Protein AF-A0A813QDM3-F1 (afdb_monomer_lite)

Structure (mmCIF, N/CA/C/O backbone):
data_AF-A0A813QDM3-F1
#
_entry.id   AF-A0A813QDM3-F1
#
loop_
_atom_site.group_PDB
_atom_site.id
_atom_site.type_symbol
_atom_site.label_atom_id
_atom_site.label_alt_id
_atom_site.label_comp_id
_atom_site.label_asym_id
_atom_site.label_entity_id
_atom_site.label_seq_id
_atom_site.pdbx_PDB_ins_code
_atom_site.Cartn_x
_atom_site.Cartn_y
_atom_site.Cartn_z
_atom_site.occupancy
_atom_site.B_iso_or_equiv
_atom_site.auth_seq_id
_atom_site.auth_comp_id
_atom_site.auth_asym_id
_atom_site.auth_atom_id
_atom_site.pdbx_PDB_model_num
ATOM 1 N N . MET A 1 1 ? 18.839 -7.800 -6.564 1.00 49.66 1 MET A N 1
ATOM 2 C CA . MET A 1 1 ? 18.707 -6.316 -6.568 1.00 49.66 1 MET A CA 1
ATOM 3 C C . MET A 1 1 ? 18.777 -5.729 -7.990 1.00 49.66 1 MET A C 1
ATOM 5 O O . MET A 1 1 ? 18.476 -4.553 -8.151 1.00 49.66 1 MET A O 1
ATOM 9 N N . SER A 1 2 ? 19.159 -6.511 -9.016 1.00 54.94 2 SER A N 1
ATOM 10 C CA . SER A 1 2 ? 19.202 -6.098 -10.431 1.00 54.94 2 SER A CA 1
ATOM 11 C C . SER A 1 2 ? 17.859 -6.178 -11.160 1.00 54.94 2 SER A C 1
ATOM 13 O O . SER A 1 2 ? 17.715 -5.521 -12.185 1.00 54.94 2 SER A O 1
ATOM 15 N N . ASP A 1 3 ? 16.886 -6.921 -10.627 1.00 65.50 3 ASP A N 1
ATOM 16 C CA . ASP A 1 3 ? 15.718 -7.376 -11.404 1.00 65.50 3 ASP A CA 1
ATOM 17 C C . ASP A 1 3 ? 14.477 -6.497 -11.220 1.00 65.50 3 ASP A C 1
ATOM 19 O O . ASP A 1 3 ? 13.354 -6.912 -11.496 1.00 65.50 3 ASP A O 1
ATOM 23 N N . TYR A 1 4 ? 14.660 -5.270 -10.724 1.00 67.38 4 TYR A N 1
ATOM 24 C CA . TYR A 1 4 ? 13.554 -4.324 -10.675 1.00 67.38 4 TYR A CA 1
ATOM 25 C C . TYR A 1 4 ? 13.159 -3.916 -12.089 1.00 67.38 4 TYR A C 1
ATOM 27 O O . TYR A 1 4 ? 14.044 -3.681 -12.918 1.00 67.38 4 TYR A O 1
ATOM 35 N N . PRO A 1 5 ? 11.856 -3.780 -12.368 1.00 69.19 5 PRO A N 1
ATOM 36 C CA . PRO A 1 5 ? 11.408 -3.347 -13.674 1.00 69.19 5 PRO A CA 1
ATOM 37 C C . PRO A 1 5 ? 11.892 -1.922 -13.932 1.00 69.19 5 PRO A C 1
ATOM 39 O O . PRO A 1 5 ? 11.541 -0.978 -13.218 1.00 69.19 5 PRO A O 1
ATOM 42 N N . LYS A 1 6 ? 12.752 -1.794 -14.943 1.00 70.50 6 LYS A N 1
ATOM 43 C CA . LYS A 1 6 ? 13.317 -0.526 -15.390 1.00 70.50 6 LYS A CA 1
ATOM 44 C C . LYS A 1 6 ? 12.716 -0.159 -16.734 1.00 70.50 6 LYS A C 1
ATOM 46 O O . LYS A 1 6 ? 12.659 -0.997 -17.630 1.00 70.50 6 LYS A O 1
ATOM 51 N N . TYR A 1 7 ? 12.321 1.096 -16.873 1.00 67.31 7 TYR A N 1
ATOM 52 C CA . TYR A 1 7 ? 11.984 1.688 -18.160 1.00 67.31 7 TYR A CA 1
ATOM 53 C C . TYR A 1 7 ? 13.116 2.639 -18.528 1.00 67.31 7 TYR A C 1
ATOM 55 O O . TYR A 1 7 ? 13.458 3.508 -17.730 1.00 67.31 7 TYR A O 1
ATOM 63 N N . ASP A 1 8 ? 13.759 2.410 -19.672 1.00 71.75 8 ASP A N 1
ATOM 64 C CA . ASP A 1 8 ? 14.924 3.186 -20.127 1.00 71.75 8 ASP A CA 1
ATOM 65 C C . ASP A 1 8 ? 16.040 3.323 -19.061 1.00 71.75 8 ASP A C 1
ATOM 67 O O . ASP A 1 8 ? 16.620 4.379 -18.820 1.00 71.75 8 ASP A O 1
ATOM 71 N N . GLY A 1 9 ? 16.281 2.239 -18.310 1.00 71.94 9 GLY A N 1
ATOM 72 C CA . GLY A 1 9 ? 17.282 2.197 -17.236 1.00 71.94 9 GLY A CA 1
ATOM 73 C C . GLY A 1 9 ? 16.865 2.849 -15.909 1.00 71.94 9 GLY A C 1
ATOM 74 O O . GLY A 1 9 ? 17.596 2.720 -14.924 1.00 71.94 9 GLY A O 1
ATOM 75 N N . GLN A 1 10 ? 15.686 3.472 -15.832 1.00 72.06 10 GLN A N 1
ATOM 76 C CA . GLN A 1 10 ? 15.178 4.143 -14.632 1.00 72.06 10 GLN A CA 1
ATOM 77 C C . GLN A 1 10 ? 14.106 3.318 -13.914 1.00 72.06 10 GLN A C 1
ATOM 79 O O . GLN A 1 10 ? 13.353 2.559 -14.521 1.00 72.06 10 GLN A O 1
ATOM 84 N N . ALA A 1 11 ? 14.040 3.461 -12.589 1.00 80.12 11 ALA A N 1
ATOM 85 C CA . ALA A 1 11 ? 13.049 2.773 -11.769 1.00 80.12 11 ALA A CA 1
ATOM 86 C C . ALA A 1 11 ? 11.646 3.356 -11.998 1.00 80.12 11 ALA A C 1
ATOM 88 O O . ALA A 1 11 ? 11.481 4.575 -11.998 1.00 80.12 11 ALA A O 1
ATOM 89 N N . LEU A 1 12 ? 10.640 2.491 -12.145 1.00 85.44 12 LEU A N 1
ATOM 90 C CA . LEU A 1 12 ? 9.266 2.898 -12.442 1.00 85.44 12 LEU A CA 1
ATOM 91 C C . LEU A 1 12 ? 8.598 3.605 -11.244 1.00 85.44 12 LEU A C 1
ATOM 93 O O . LEU A 1 12 ? 8.388 2.962 -10.205 1.00 85.44 12 LEU A O 1
ATOM 97 N N . PRO A 1 13 ? 8.237 4.899 -11.364 1.00 88.62 13 PRO A N 1
ATOM 98 C CA . PRO A 1 13 ? 7.459 5.588 -10.346 1.00 88.62 13 PRO A CA 1
ATOM 99 C C . PRO A 1 13 ? 5.991 5.162 -10.430 1.00 88.62 13 PRO A C 1
ATOM 101 O O . PRO A 1 13 ? 5.405 5.114 -11.509 1.00 88.62 13 PRO A O 1
ATOM 104 N N . ILE A 1 14 ? 5.384 4.888 -9.279 1.00 91.50 14 ILE A N 1
ATOM 105 C CA . ILE A 1 14 ? 3.969 4.529 -9.179 1.00 91.50 14 ILE A CA 1
ATOM 106 C C . ILE A 1 14 ? 3.252 5.363 -8.120 1.00 91.50 14 ILE A C 1
ATOM 108 O O . ILE A 1 14 ? 3.859 5.842 -7.155 1.00 91.50 14 ILE A O 1
ATOM 112 N N . VAL A 1 15 ? 1.937 5.480 -8.285 1.00 93.00 15 VAL A N 1
ATOM 113 C CA . VAL A 1 15 ? 1.024 6.049 -7.292 1.00 93.00 15 VAL A CA 1
ATOM 114 C C . VAL A 1 15 ? 0.187 4.918 -6.708 1.00 93.00 15 VAL A C 1
ATOM 116 O O . VAL A 1 15 ? -0.390 4.122 -7.445 1.00 93.00 15 VAL A O 1
ATOM 119 N N . ILE A 1 16 ? 0.132 4.840 -5.383 1.00 92.50 16 ILE A N 1
ATOM 120 C CA . ILE A 1 16 ? -0.771 3.950 -4.657 1.00 92.50 16 ILE A CA 1
ATOM 121 C C . ILE A 1 16 ? -2.050 4.734 -4.386 1.00 92.50 16 ILE A C 1
ATOM 123 O O . ILE A 1 16 ? -2.008 5.765 -3.710 1.00 92.50 16 ILE A O 1
ATOM 127 N N . THR A 1 17 ? -3.172 4.232 -4.891 1.00 93.56 17 THR A N 1
ATOM 128 C CA . THR A 1 17 ? -4.476 4.902 -4.828 1.00 93.56 17 THR A CA 1
ATOM 129 C C . THR A 1 17 ? -5.494 4.004 -4.134 1.00 93.56 17 THR A C 1
ATOM 131 O O . THR A 1 17 ? -5.423 2.778 -4.228 1.00 93.56 17 THR A O 1
ATOM 134 N N . THR A 1 18 ? -6.451 4.601 -3.428 1.00 91.19 18 THR A N 1
ATOM 135 C CA . THR A 1 18 ? -7.616 3.876 -2.904 1.00 91.19 18 THR A CA 1
ATOM 136 C C . THR A 1 18 ? -8.656 3.639 -4.004 1.00 91.19 18 THR A C 1
ATOM 138 O O . THR A 1 18 ? -8.632 4.272 -5.057 1.00 91.19 18 THR A O 1
ATOM 141 N N . THR A 1 19 ? -9.641 2.772 -3.757 1.00 89.88 19 THR A N 1
ATOM 142 C CA . THR A 1 19 ? -10.771 2.565 -4.689 1.00 89.88 19 THR A CA 1
ATOM 143 C C . THR A 1 19 ? -11.625 3.817 -4.900 1.00 89.88 19 THR A C 1
ATOM 145 O O . THR A 1 19 ? -12.383 3.887 -5.861 1.00 89.88 19 THR A O 1
ATOM 148 N N . LYS A 1 20 ? -11.496 4.812 -4.016 1.00 90.12 20 LYS A N 1
ATOM 149 C CA . LYS A 1 20 ? -12.178 6.106 -4.114 1.00 90.12 20 LYS A CA 1
ATOM 150 C C . LYS A 1 20 ? -11.412 7.131 -4.953 1.00 90.12 20 LYS A C 1
ATOM 152 O O . LYS A 1 20 ? -11.895 8.244 -5.117 1.00 90.12 20 LYS A O 1
ATOM 157 N N . GLY A 1 21 ? -10.224 6.786 -5.453 1.00 88.50 21 GLY A N 1
ATOM 158 C CA . GLY A 1 21 ? -9.386 7.711 -6.214 1.00 88.50 21 GLY A CA 1
ATOM 159 C C . GLY A 1 21 ? -8.519 8.640 -5.355 1.00 88.50 21 GLY A C 1
ATOM 160 O O . GLY A 1 21 ? -7.962 9.597 -5.880 1.00 88.50 21 GLY A O 1
ATOM 161 N N . GLU A 1 22 ? -8.368 8.380 -4.052 1.00 90.31 22 GLU A N 1
ATOM 162 C CA . GLU A 1 22 ? -7.477 9.171 -3.190 1.00 90.31 22 GLU A CA 1
ATOM 163 C C . GLU A 1 22 ? -6.035 8.662 -3.305 1.00 90.31 22 GLU A C 1
ATOM 165 O O . GLU A 1 22 ? -5.782 7.459 -3.184 1.00 90.31 22 GLU A O 1
ATOM 170 N N . ALA A 1 23 ? -5.077 9.570 -3.510 1.00 89.94 23 ALA A N 1
ATOM 171 C CA . ALA A 1 23 ? -3.658 9.228 -3.571 1.00 89.94 23 ALA A CA 1
ATOM 172 C C . ALA A 1 23 ? -3.085 9.008 -2.161 1.00 89.94 23 ALA A C 1
ATOM 174 O O . ALA A 1 23 ? -2.991 9.933 -1.355 1.00 89.94 23 ALA A O 1
ATOM 175 N N . VAL A 1 24 ? -2.661 7.778 -1.876 1.00 90.81 24 VAL A N 1
ATOM 176 C CA . VAL A 1 24 ? -2.128 7.375 -0.568 1.00 90.81 24 VAL A CA 1
ATOM 177 C C . VAL A 1 24 ? -0.641 7.701 -0.468 1.00 90.81 24 VAL A C 1
ATOM 179 O O . VAL A 1 24 ? -0.185 8.369 0.466 1.00 90.81 24 VAL A O 1
ATOM 182 N N . ALA A 1 25 ? 0.136 7.207 -1.431 1.00 93.12 25 ALA A N 1
ATOM 183 C CA . ALA A 1 25 ? 1.588 7.302 -1.410 1.00 93.12 25 ALA A CA 1
ATOM 184 C C . ALA A 1 25 ? 2.192 7.171 -2.811 1.00 93.12 25 ALA A C 1
ATOM 186 O O . ALA A 1 25 ? 1.637 6.524 -3.695 1.00 93.12 25 ALA A O 1
ATOM 187 N N . LEU A 1 26 ? 3.379 7.746 -2.975 1.00 92.94 26 LEU A N 1
ATOM 188 C CA . LEU A 1 26 ? 4.252 7.550 -4.124 1.00 92.94 26 LEU A CA 1
ATOM 189 C C . LEU A 1 26 ? 5.288 6.478 -3.797 1.00 92.94 26 LEU A C 1
ATOM 191 O O . LEU A 1 26 ? 5.866 6.463 -2.701 1.00 92.94 26 LEU A O 1
ATOM 195 N N . GLY A 1 27 ? 5.556 5.605 -4.760 1.00 92.19 27 GLY A N 1
ATOM 196 C CA . GLY A 1 27 ? 6.462 4.478 -4.592 1.00 92.19 27 GLY A CA 1
ATOM 197 C C . GLY A 1 27 ? 7.235 4.132 -5.853 1.00 92.19 27 GLY A C 1
ATOM 198 O O . GLY A 1 27 ? 7.041 4.716 -6.915 1.00 92.19 27 GLY A O 1
ATOM 199 N N . ILE A 1 28 ? 8.135 3.171 -5.696 1.00 91.06 28 ILE A N 1
ATOM 200 C CA . ILE A 1 28 ? 8.888 2.539 -6.772 1.00 91.06 28 ILE A CA 1
ATOM 201 C C . ILE A 1 28 ? 8.375 1.106 -6.894 1.00 91.06 28 ILE A C 1
ATOM 203 O O . IL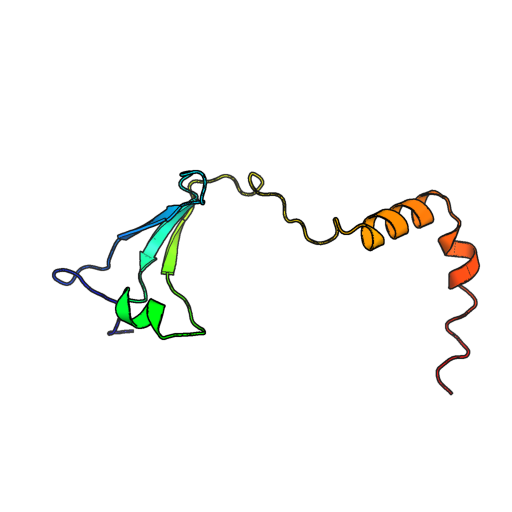E A 1 28 ? 8.316 0.386 -5.891 1.00 91.06 28 ILE A O 1
ATOM 207 N N . ALA A 1 29 ? 7.997 0.699 -8.103 1.00 90.00 29 ALA A N 1
ATOM 208 C CA . ALA A 1 29 ? 7.543 -0.662 -8.359 1.00 90.00 29 ALA A CA 1
ATOM 209 C C . ALA A 1 29 ? 8.708 -1.655 -8.264 1.00 90.00 29 ALA A C 1
ATOM 211 O O . ALA A 1 29 ? 9.793 -1.405 -8.792 1.00 90.00 29 ALA A O 1
ATOM 212 N N . LEU A 1 30 ? 8.473 -2.787 -7.596 1.00 87.19 30 LEU A N 1
ATOM 213 C CA . LEU A 1 30 ? 9.431 -3.893 -7.539 1.00 87.19 30 LEU A CA 1
ATOM 214 C C . LEU A 1 30 ? 9.041 -5.042 -8.477 1.00 87.19 30 LEU A C 1
ATOM 216 O O . LEU A 1 30 ? 9.907 -5.821 -8.857 1.00 87.19 30 LEU A O 1
ATOM 220 N N . MET A 1 31 ? 7.764 -5.127 -8.863 1.00 84.69 31 MET A N 1
ATOM 221 C CA . MET A 1 31 ? 7.202 -6.168 -9.728 1.00 84.69 31 MET A CA 1
ATOM 222 C C . MET A 1 31 ? 6.588 -5.569 -10.999 1.00 84.69 31 MET A C 1
ATOM 224 O O . MET A 1 31 ? 6.101 -4.437 -10.986 1.00 84.69 31 MET A O 1
ATOM 228 N N . THR A 1 32 ? 6.594 -6.331 -12.098 1.00 86.12 32 THR A N 1
ATOM 229 C CA . THR A 1 32 ? 5.840 -6.003 -13.321 1.00 86.12 32 THR A CA 1
ATOM 230 C C . THR A 1 32 ? 4.402 -6.502 -13.225 1.00 86.12 32 THR A C 1
ATOM 232 O O . THR A 1 32 ? 4.081 -7.377 -12.417 1.00 86.12 32 THR A O 1
ATOM 235 N N . THR A 1 33 ? 3.533 -5.997 -14.099 1.00 86.50 33 THR A N 1
ATOM 236 C CA . THR A 1 33 ? 2.134 -6.438 -14.203 1.00 86.50 33 THR A CA 1
ATOM 237 C C . THR A 1 33 ? 2.009 -7.941 -14.455 1.00 86.50 33 THR A C 1
ATOM 239 O O . THR A 1 33 ? 1.183 -8.589 -13.821 1.00 86.50 33 THR A O 1
ATOM 242 N N . ALA A 1 34 ? 2.866 -8.509 -15.310 1.00 86.56 34 ALA A N 1
ATOM 243 C CA . ALA A 1 34 ? 2.880 -9.941 -15.603 1.00 86.56 34 ALA A CA 1
ATOM 244 C C . ALA A 1 34 ? 3.217 -10.774 -14.358 1.00 86.56 34 ALA A C 1
ATOM 246 O O . ALA A 1 34 ? 2.495 -11.707 -14.026 1.00 86.56 34 ALA A O 1
ATOM 247 N N . THR A 1 35 ? 4.261 -10.387 -13.619 1.00 85.38 35 THR A N 1
ATOM 248 C CA . THR A 1 35 ? 4.641 -11.077 -12.375 1.00 85.38 35 THR A CA 1
ATOM 249 C C . THR A 1 35 ? 3.613 -10.894 -11.262 1.00 85.38 35 THR A C 1
ATOM 251 O O . THR A 1 35 ? 3.401 -11.796 -10.461 1.00 85.38 35 THR A O 1
ATOM 254 N N . MET A 1 36 ? 2.930 -9.747 -11.222 1.00 86.62 36 MET A N 1
ATOM 255 C CA . MET A 1 36 ? 1.892 -9.476 -10.228 1.00 86.62 36 MET A CA 1
ATOM 256 C C . MET A 1 36 ? 0.648 -10.347 -10.443 1.00 86.62 36 MET A C 1
ATOM 258 O O . MET A 1 36 ? -0.045 -10.649 -9.481 1.00 86.62 36 MET A O 1
ATOM 262 N N . ALA A 1 37 ? 0.372 -10.765 -11.682 1.00 90.50 37 ALA A N 1
ATOM 263 C CA . ALA A 1 37 ? -0.753 -11.646 -11.986 1.00 90.50 37 ALA A CA 1
ATOM 264 C C . ALA A 1 37 ? -0.507 -13.107 -11.571 1.00 90.50 37 ALA A C 1
ATOM 266 O O . ALA A 1 37 ? -1.463 -13.836 -11.329 1.00 90.50 37 ALA A O 1
ATOM 267 N N . THR A 1 38 ? 0.755 -13.540 -11.507 1.00 91.00 38 THR A N 1
ATOM 268 C CA . THR A 1 38 ? 1.122 -14.942 -11.250 1.00 91.00 38 THR A CA 1
ATOM 269 C C . THR A 1 38 ? 1.580 -15.217 -9.821 1.00 91.00 38 THR A C 1
ATOM 271 O O . THR A 1 38 ? 1.579 -16.369 -9.404 1.00 91.00 38 THR A O 1
ATOM 274 N N . CYS A 1 39 ? 2.039 -14.202 -9.087 1.00 85.88 39 CYS A N 1
ATOM 275 C CA . CYS A 1 39 ? 2.630 -14.392 -7.763 1.00 85.88 39 CYS A CA 1
ATOM 276 C C . CYS A 1 39 ? 1.594 -14.241 -6.636 1.00 85.88 39 CYS A C 1
ATOM 278 O O . CYS A 1 39 ? 0.983 -13.186 -6.496 1.00 85.88 39 CYS A O 1
ATOM 280 N N . ASP A 1 40 ? 1.486 -15.250 -5.763 1.00 88.62 40 ASP A N 1
ATOM 281 C CA . ASP A 1 40 ? 0.602 -15.224 -4.581 1.00 88.62 40 ASP A CA 1
ATOM 282 C C . ASP A 1 40 ? 1.175 -14.430 -3.397 1.00 88.62 40 ASP A C 1
ATOM 284 O O . ASP A 1 40 ? 0.456 -14.008 -2.490 1.00 88.62 40 ASP A O 1
ATOM 288 N N . HIS A 1 41 ? 2.496 -14.261 -3.368 1.00 87.50 41 HIS A N 1
ATOM 289 C CA . HIS A 1 41 ? 3.210 -13.618 -2.276 1.00 87.50 41 HIS A CA 1
ATOM 290 C C . HIS A 1 41 ? 4.361 -12.765 -2.800 1.00 87.50 41 HIS A C 1
ATOM 292 O O . HIS A 1 41 ? 4.963 -13.037 -3.838 1.00 87.50 41 HIS A O 1
ATOM 298 N N . GLY A 1 42 ? 4.685 -11.726 -2.037 1.00 87.12 42 GLY A N 1
ATOM 299 C CA . GLY A 1 42 ? 5.815 -10.852 -2.304 1.00 87.12 42 GLY A CA 1
ATOM 300 C C . GLY A 1 42 ? 5.466 -9.379 -2.156 1.00 87.12 42 GLY A C 1
ATOM 301 O O . GLY A 1 42 ? 4.346 -8.998 -1.817 1.00 87.12 42 GLY A O 1
ATOM 302 N N . ILE A 1 43 ? 6.475 -8.538 -2.364 1.00 87.75 43 ILE A N 1
ATOM 303 C CA . ILE A 1 43 ? 6.364 -7.091 -2.194 1.00 87.75 43 ILE A CA 1
ATOM 304 C C . ILE A 1 43 ? 6.188 -6.461 -3.574 1.00 87.75 43 ILE A C 1
ATOM 306 O O . ILE A 1 43 ? 7.125 -6.445 -4.367 1.00 87.75 43 ILE A O 1
ATOM 310 N N . ALA A 1 44 ? 5.007 -5.905 -3.841 1.00 88.50 44 ALA A N 1
ATOM 311 C CA . ALA A 1 44 ? 4.704 -5.289 -5.133 1.00 88.50 44 ALA A CA 1
ATOM 312 C C . ALA A 1 44 ? 5.447 -3.956 -5.351 1.00 88.50 44 ALA A C 1
ATOM 314 O O . ALA A 1 44 ? 5.931 -3.669 -6.448 1.00 88.50 44 ALA A O 1
ATOM 315 N N . ALA A 1 45 ? 5.561 -3.133 -4.304 1.00 90.62 45 ALA A N 1
ATOM 316 C CA . ALA A 1 45 ? 6.169 -1.811 -4.394 1.00 90.62 45 ALA A CA 1
ATOM 317 C C . ALA A 1 45 ? 6.820 -1.360 -3.086 1.00 90.62 45 ALA A C 1
ATOM 319 O O . ALA A 1 45 ? 6.364 -1.693 -1.990 1.00 90.62 45 ALA A O 1
ATOM 320 N N . LYS A 1 46 ? 7.862 -0.533 -3.210 1.00 90.00 46 LYS A N 1
ATOM 321 C CA . LYS A 1 46 ? 8.514 0.150 -2.091 1.00 90.00 46 LYS A CA 1
ATOM 322 C C . LYS A 1 46 ? 8.052 1.602 -2.020 1.00 90.00 46 LYS A C 1
ATOM 324 O O . LYS A 1 46 ? 8.137 2.338 -2.999 1.00 90.00 46 LYS A O 1
ATOM 329 N N . ILE A 1 47 ? 7.597 2.034 -0.848 1.00 92.31 47 ILE A N 1
ATOM 330 C CA . ILE A 1 47 ? 7.120 3.405 -0.622 1.00 92.31 47 ILE A CA 1
ATOM 331 C C . ILE A 1 47 ? 8.306 4.380 -0.614 1.00 92.31 47 ILE A C 1
ATOM 333 O O . ILE A 1 47 ? 9.336 4.106 0.003 1.00 92.31 47 ILE A O 1
ATOM 337 N N . LYS A 1 48 ? 8.142 5.530 -1.280 1.00 91.19 48 LYS A N 1
ATOM 338 C CA . LYS A 1 48 ? 9.111 6.637 -1.302 1.00 91.19 48 LYS A CA 1
ATOM 339 C C . LYS A 1 48 ? 8.604 7.860 -0.538 1.00 91.19 48 LYS A C 1
ATOM 341 O O . LYS A 1 48 ? 9.353 8.429 0.248 1.00 91.19 48 LYS A O 1
ATOM 346 N N . ARG A 1 49 ? 7.345 8.263 -0.748 1.00 90.00 49 ARG A N 1
ATOM 347 C CA . ARG A 1 49 ? 6.731 9.419 -0.071 1.00 90.00 49 ARG A CA 1
ATOM 348 C C . ARG A 1 49 ? 5.268 9.141 0.250 1.00 90.00 49 ARG A C 1
ATOM 350 O O . ARG A 1 49 ? 4.510 8.774 -0.639 1.00 90.00 49 ARG A O 1
ATOM 357 N N . VAL A 1 50 ? 4.870 9.354 1.500 1.00 91.25 50 VAL A N 1
ATOM 358 C CA . VAL A 1 50 ? 3.468 9.261 1.935 1.00 91.25 50 VAL A CA 1
ATOM 359 C C . VAL A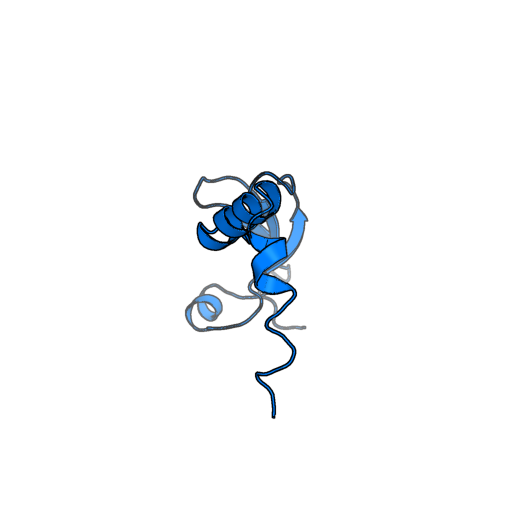 1 50 ? 2.811 10.632 1.775 1.00 91.25 50 VAL A C 1
ATOM 361 O O . VAL A 1 50 ? 3.423 11.638 2.133 1.00 91.25 50 VAL A O 1
ATOM 364 N N . VAL A 1 51 ? 1.612 10.667 1.189 1.00 92.06 51 VAL A N 1
ATOM 365 C CA . VAL A 1 51 ? 0.831 11.899 0.969 1.00 92.06 51 VAL A CA 1
ATOM 366 C C . VAL A 1 51 ? -0.365 11.952 1.916 1.00 92.06 51 VAL A C 1
ATOM 368 O O . VAL A 1 51 ? -0.676 13.011 2.444 1.00 92.06 51 VAL A O 1
ATOM 371 N N . MET A 1 52 ? -1.015 10.810 2.147 1.00 90.12 52 MET A N 1
ATOM 372 C CA . MET A 1 52 ? -2.201 10.719 2.994 1.00 90.12 52 MET A CA 1
ATOM 373 C C . MET A 1 52 ? -1.856 10.742 4.488 1.00 90.12 52 MET A C 1
ATOM 375 O O . MET A 1 52 ? -0.863 10.154 4.924 1.00 90.12 52 MET A O 1
ATOM 379 N N . GLU A 1 53 ? -2.725 11.372 5.275 1.00 85.94 53 GLU A N 1
ATOM 380 C CA . GLU A 1 53 ? -2.648 11.366 6.735 1.00 85.94 53 GLU A CA 1
ATOM 381 C C . GLU A 1 53 ? -2.840 9.956 7.318 1.00 85.94 53 GLU A C 1
ATOM 383 O O . GLU A 1 53 ? -3.561 9.113 6.775 1.00 85.94 53 GLU A O 1
ATOM 388 N N . ARG A 1 54 ? -2.178 9.681 8.450 1.00 81.06 54 ARG A N 1
ATOM 389 C CA . ARG A 1 54 ? -2.103 8.323 9.029 1.00 81.06 54 ARG A CA 1
ATOM 390 C C . ARG A 1 54 ? -3.434 7.801 9.579 1.00 81.06 54 ARG A C 1
ATOM 392 O O . ARG A 1 54 ? -3.601 6.584 9.654 1.00 81.06 54 ARG A O 1
ATOM 399 N N . ASP A 1 55 ? -4.364 8.690 9.917 1.00 79.62 55 ASP A N 1
ATOM 400 C CA . ASP A 1 55 ? -5.613 8.348 10.609 1.00 79.62 55 ASP A CA 1
ATOM 401 C C . ASP A 1 55 ? -6.862 8.403 9.711 1.00 79.62 55 ASP A C 1
ATOM 403 O O . ASP A 1 55 ? -7.965 8.098 10.166 1.00 79.62 55 ASP A O 1
ATOM 407 N N . THR A 1 56 ? -6.707 8.712 8.416 1.00 80.50 56 THR A N 1
ATOM 408 C CA . THR A 1 56 ? -7.825 8.816 7.455 1.00 80.50 56 THR A CA 1
ATOM 409 C C . THR A 1 56 ? -8.561 7.489 7.259 1.00 80.50 56 THR A C 1
ATOM 411 O O . THR A 1 56 ? -9.773 7.458 7.052 1.00 80.50 56 THR A O 1
ATOM 414 N N . TYR A 1 57 ? -7.845 6.368 7.369 1.00 78.56 57 TYR A N 1
ATOM 415 C CA . TYR A 1 57 ? -8.426 5.030 7.307 1.00 78.56 57 TYR A CA 1
ATOM 416 C C . TYR A 1 57 ? -8.273 4.334 8.657 1.00 78.56 57 TYR A C 1
ATOM 418 O O . TYR A 1 57 ? -7.221 3.783 8.981 1.00 78.56 57 TYR A O 1
ATOM 426 N N . SER A 1 58 ? -9.350 4.350 9.452 1.00 73.94 58 SER A N 1
ATOM 427 C CA . SER A 1 58 ? -9.364 3.756 10.791 1.00 73.94 58 SER A CA 1
ATOM 428 C C . SER A 1 58 ? -8.948 2.283 10.746 1.00 73.94 58 SER A C 1
ATOM 430 O O . SER A 1 58 ? -9.533 1.486 10.002 1.00 73.94 58 SER A O 1
ATOM 432 N N . ARG A 1 59 ? -8.002 1.885 11.600 1.00 70.50 59 ARG A N 1
ATOM 433 C CA . ARG A 1 59 ? -7.669 0.472 11.811 1.00 70.50 59 ARG A CA 1
ATOM 434 C C . ARG A 1 59 ? -8.880 -0.222 12.438 1.00 70.50 59 ARG A C 1
ATOM 436 O O . ARG A 1 59 ? -9.156 -0.043 13.618 1.00 70.50 59 ARG A O 1
ATOM 443 N N . LYS A 1 60 ? -9.602 -1.041 11.668 1.00 67.12 60 LYS A N 1
ATOM 444 C CA . LYS A 1 60 ? -10.789 -1.778 12.156 1.00 67.12 60 LYS A CA 1
ATOM 445 C C . LYS A 1 60 ? -10.461 -2.936 13.114 1.00 67.12 60 LYS A C 1
ATOM 447 O O . LYS A 1 60 ? -11.358 -3.665 13.536 1.00 67.12 60 LYS A O 1
ATOM 452 N N . TRP A 1 61 ? -9.194 -3.112 13.489 1.00 59.94 61 TRP A N 1
ATOM 453 C CA . TRP A 1 61 ? -8.785 -4.136 14.443 1.00 59.94 61 TRP A CA 1
ATOM 454 C C . TRP A 1 61 ? -9.373 -3.845 15.831 1.00 59.94 61 TRP A C 1
ATOM 456 O O . TRP A 1 61 ? -9.164 -2.774 16.395 1.00 59.94 61 TRP A O 1
ATOM 466 N N . GLY A 1 62 ? -10.123 -4.797 16.391 1.00 64.50 62 GLY A N 1
ATOM 467 C CA . GLY A 1 62 ? -10.732 -4.655 17.720 1.00 64.50 62 GLY A CA 1
ATOM 468 C C . GLY A 1 62 ? -12.069 -3.898 17.772 1.00 64.50 62 GLY A C 1
ATOM 469 O O . GLY A 1 62 ? -12.565 -3.670 18.875 1.00 64.50 62 GLY A O 1
ATOM 470 N N . PHE A 1 63 ? -12.674 -3.563 16.623 1.00 64.94 63 PHE A N 1
ATOM 471 C CA . PHE A 1 63 ? -14.050 -3.032 16.513 1.00 64.94 63 PHE A CA 1
ATOM 472 C C . PHE A 1 63 ? -15.115 -4.115 16.257 1.00 64.94 63 PHE A C 1
ATOM 474 O O . PHE A 1 63 ? -16.268 -3.811 15.960 1.00 64.94 63 PHE A O 1
ATOM 481 N N . GLY A 1 64 ? -14.749 -5.394 16.374 1.00 77.06 64 GLY A N 1
ATOM 482 C CA . GLY A 1 64 ? -15.706 -6.492 16.269 1.00 77.06 64 GLY A CA 1
ATOM 483 C C . GLY A 1 64 ? -16.735 -6.472 17.412 1.00 77.06 64 GLY A C 1
ATOM 484 O O . GLY A 1 64 ? -16.407 -6.060 18.529 1.00 77.06 64 GLY A O 1
ATOM 485 N N . PRO A 1 65 ? -17.960 -6.980 17.185 1.00 75.88 65 PRO A N 1
ATOM 486 C CA . PRO A 1 65 ? -19.039 -6.961 18.176 1.00 75.88 65 PRO A CA 1
ATOM 487 C C . PRO A 1 65 ? -18.647 -7.649 19.493 1.00 75.88 65 PRO A C 1
ATOM 489 O O . PRO A 1 65 ? -19.064 -7.219 20.564 1.00 75.88 65 PRO A O 1
ATOM 492 N N . VAL A 1 66 ? -17.789 -8.673 19.433 1.00 78.50 66 VAL A N 1
ATOM 493 C CA . VAL A 1 66 ? -17.267 -9.392 20.607 1.00 78.50 66 VAL A CA 1
ATOM 494 C C . VAL A 1 66 ? -16.312 -8.524 21.437 1.00 78.50 66 VAL A C 1
ATOM 496 O O . VAL A 1 66 ? -16.425 -8.475 22.661 1.00 78.50 66 VAL A O 1
ATOM 499 N N . ALA A 1 67 ? -15.398 -7.795 20.788 1.00 77.88 67 ALA A N 1
ATOM 500 C CA . ALA A 1 67 ? -14.445 -6.917 21.469 1.00 77.88 67 ALA A CA 1
ATOM 501 C C . ALA A 1 67 ? -15.154 -5.720 22.123 1.00 77.88 67 ALA A C 1
ATOM 503 O O . ALA A 1 67 ? -14.841 -5.356 23.259 1.00 77.88 67 ALA A O 1
ATOM 504 N N . SER A 1 68 ? -16.156 -5.159 21.442 1.00 79.25 68 SER A N 1
ATOM 505 C CA . SER A 1 68 ? -16.993 -4.075 21.966 1.00 79.25 68 SER A CA 1
ATOM 506 C C . SER A 1 68 ? -17.835 -4.529 23.160 1.00 79.25 68 SER A C 1
ATOM 508 O O . SER A 1 68 ? -17.826 -3.862 24.194 1.00 79.25 68 SER A O 1
ATOM 510 N N . LYS A 1 69 ? -18.485 -5.700 23.075 1.00 81.56 69 LYS A N 1
ATOM 511 C CA . LYS A 1 69 ? -19.230 -6.296 24.198 1.00 81.56 69 LYS A CA 1
ATOM 512 C C . LYS A 1 69 ? -18.330 -6.578 25.399 1.00 81.56 69 LYS A C 1
ATOM 514 O O . LYS A 1 69 ? -18.706 -6.253 26.517 1.00 81.56 69 LYS A O 1
ATOM 519 N N . LYS A 1 70 ? -17.117 -7.109 25.196 1.00 77.06 70 LYS A N 1
ATOM 520 C CA . LYS A 1 70 ? -16.148 -7.307 26.289 1.00 77.06 70 LYS A CA 1
ATOM 521 C C . LYS A 1 70 ? -15.779 -5.985 26.970 1.00 77.06 70 LYS A C 1
ATOM 523 O O . LYS A 1 70 ? -15.753 -5.931 28.193 1.00 77.06 70 LYS A O 1
ATOM 528 N N . LYS A 1 71 ? -15.543 -4.910 26.207 1.00 79.00 71 LYS A N 1
ATOM 529 C CA . LYS A 1 71 ? -15.282 -3.570 26.767 1.00 79.00 71 LYS A CA 1
ATOM 530 C C . LYS A 1 71 ? -16.478 -3.017 27.557 1.00 79.00 71 LYS A C 1
ATOM 532 O O . LYS A 1 71 ? -16.261 -2.410 28.600 1.00 79.00 71 LYS A O 1
ATOM 537 N N . LEU A 1 72 ? -17.709 -3.242 27.093 1.00 83.25 72 LEU A N 1
ATOM 538 C CA . LEU A 1 72 ? -18.941 -2.885 27.815 1.00 83.25 72 LEU A CA 1
ATOM 539 C C . LEU A 1 72 ? -19.072 -3.668 29.128 1.00 83.25 72 LEU A C 1
ATOM 541 O O . LEU A 1 72 ? -19.184 -3.058 30.183 1.00 83.25 72 LEU A O 1
ATOM 545 N N . MET A 1 73 ? -18.910 -4.993 29.088 1.00 77.44 73 MET A N 1
ATOM 546 C CA . MET A 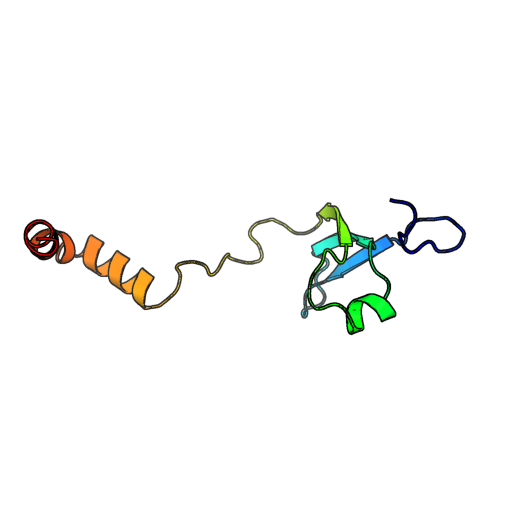1 73 ? -18.985 -5.850 30.279 1.00 77.44 73 MET A CA 1
ATOM 547 C C . MET A 1 73 ? -17.896 -5.543 31.325 1.00 77.44 73 MET A C 1
ATOM 549 O O . MET A 1 73 ? -18.101 -5.769 32.518 1.00 77.44 73 MET A O 1
ATOM 553 N N . ILE A 1 74 ? -16.732 -5.034 30.896 1.00 79.62 74 ILE A N 1
ATOM 554 C CA . ILE A 1 74 ? -15.687 -4.523 31.801 1.00 79.62 74 ILE A CA 1
ATOM 555 C C . ILE A 1 74 ? -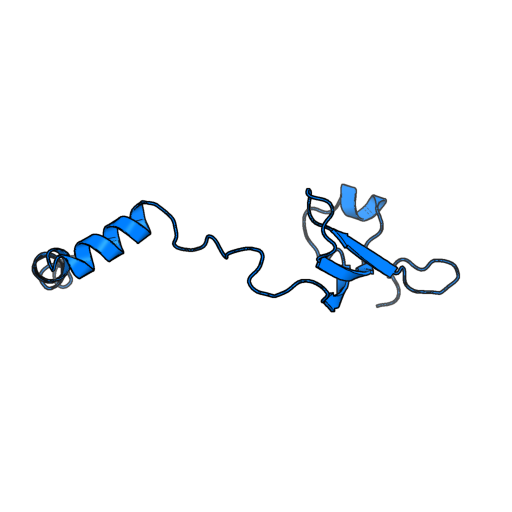16.144 -3.220 32.473 1.00 79.62 74 ILE A C 1
ATOM 557 O O . ILE A 1 74 ? -15.966 -3.082 33.680 1.00 79.62 74 ILE A O 1
ATOM 561 N N . LYS A 1 75 ? -16.757 -2.287 31.727 1.00 81.25 75 LYS A N 1
ATOM 562 C CA . LYS A 1 75 ? -17.304 -1.032 32.284 1.00 81.25 75 LYS A CA 1
ATOM 563 C C . LYS A 1 75 ? -18.452 -1.273 33.262 1.00 81.25 75 LYS A C 1
ATOM 565 O O . LYS A 1 75 ? -18.533 -0.599 34.278 1.00 81.25 75 LYS A O 1
ATOM 570 N N . GLU A 1 76 ? -19.309 -2.244 32.968 1.00 85.06 76 GLU A N 1
ATOM 571 C CA . GLU A 1 76 ? -20.442 -2.630 33.816 1.00 85.06 76 GLU A CA 1
ATOM 572 C C . GLU A 1 76 ? -20.005 -3.436 35.059 1.00 85.06 76 GLU A C 1
ATOM 574 O O . GLU A 1 76 ? -20.829 -3.779 35.902 1.00 85.06 76 GLU A O 1
ATOM 579 N N . GLY A 1 77 ? -18.711 -3.762 35.198 1.00 74.94 77 GLY A N 1
ATOM 580 C CA . GLY A 1 77 ? -18.161 -4.442 36.378 1.00 74.94 77 GLY A CA 1
ATOM 581 C C . GLY A 1 77 ? -18.564 -5.916 36.526 1.00 74.94 77 GLY A C 1
ATOM 582 O O . GLY A 1 77 ? -18.210 -6.561 37.515 1.00 74.94 77 GLY A O 1
ATOM 583 N N . ILE A 1 78 ? -19.267 -6.475 35.540 1.00 74.81 78 ILE A N 1
ATOM 584 C CA . ILE A 1 78 ? -19.812 -7.841 35.559 1.00 74.81 78 ILE A CA 1
ATOM 585 C C . ILE A 1 78 ? -18.691 -8.871 35.350 1.00 74.81 78 ILE A C 1
ATOM 587 O O . ILE A 1 78 ? -18.685 -9.947 35.950 1.00 74.81 78 ILE A O 1
ATOM 591 N N . LEU A 1 79 ? -17.694 -8.523 34.528 1.00 63.41 79 LEU A N 1
ATOM 592 C CA . LEU A 1 79 ? -16.641 -9.447 34.096 1.00 63.41 79 LEU A CA 1
ATOM 593 C C . LEU A 1 79 ? -15.614 -9.773 35.201 1.00 63.41 79 LEU A C 1
ATOM 595 O O . LEU A 1 79 ? -15.047 -10.866 35.217 1.00 63.41 79 LEU A O 1
ATOM 599 N N . GLY A 1 80 ? -15.388 -8.851 36.145 1.00 59.31 80 GLY A N 1
ATOM 600 C CA . GLY A 1 80 ? -14.388 -9.009 37.210 1.00 59.31 80 GLY A CA 1
ATOM 601 C C . GLY A 1 80 ? -14.770 -10.032 38.286 1.00 59.31 80 GLY A C 1
ATOM 602 O O . GLY A 1 80 ? -13.889 -10.657 38.874 1.00 59.31 80 GLY A O 1
ATOM 603 N N . LYS A 1 81 ? -16.072 -10.252 38.524 1.00 55.78 81 LYS A N 1
ATOM 604 C CA . LYS A 1 81 ? -16.554 -11.158 39.585 1.00 55.78 81 LYS A CA 1
ATOM 605 C C . LYS A 1 81 ? -16.623 -12.629 39.162 1.00 55.78 81 LYS A C 1
ATOM 607 O O . LYS A 1 81 ? -16.468 -13.495 40.015 1.00 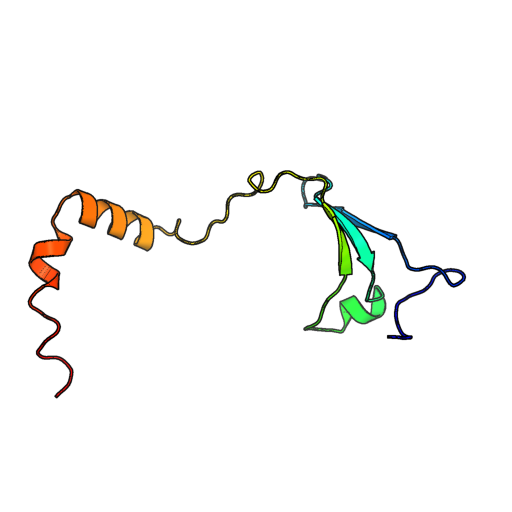55.78 81 LYS A O 1
ATOM 612 N N . LEU A 1 82 ? -16.809 -12.921 37.871 1.00 53.41 82 LEU A N 1
ATOM 613 C CA . LEU A 1 82 ? -16.885 -14.302 37.368 1.00 53.41 82 LEU A CA 1
ATOM 614 C C . LEU A 1 82 ? -15.508 -14.875 36.972 1.00 53.41 82 LEU A C 1
ATOM 616 O O . LEU A 1 82 ? -15.265 -16.069 37.117 1.00 53.41 82 LEU A O 1
ATOM 620 N N . CYS A 1 83 ? -14.597 -14.028 36.482 1.00 44.56 83 CYS A N 1
ATOM 621 C CA . CYS A 1 83 ? -13.326 -14.462 35.888 1.00 44.56 83 CYS A CA 1
ATOM 622 C C . CYS A 1 83 ? -12.221 -14.752 36.926 1.00 44.56 83 CYS A C 1
ATOM 624 O O . CYS A 1 83 ? -11.418 -15.664 36.738 1.00 44.56 83 CYS A O 1
ATOM 626 N N . ASN A 1 84 ? -12.209 -14.056 38.069 1.00 44.31 84 ASN A N 1
ATOM 627 C CA . ASN A 1 84 ? -11.148 -14.203 39.078 1.00 44.31 84 ASN A CA 1
ATOM 628 C C . ASN A 1 84 ? -11.227 -15.496 39.916 1.00 44.31 84 ASN A C 1
ATOM 630 O O . ASN A 1 84 ? -10.444 -15.657 40.848 1.00 44.31 84 ASN A O 1
ATOM 634 N N . ARG A 1 85 ? -12.143 -16.429 39.611 1.00 36.25 85 ARG A N 1
ATOM 635 C CA . ARG A 1 85 ? -12.298 -17.679 40.379 1.00 36.25 85 ARG A CA 1
ATOM 636 C C . ARG A 1 85 ? -12.244 -18.972 39.558 1.00 36.25 85 ARG A C 1
ATOM 638 O O . ARG A 1 85 ? -12.505 -20.026 40.123 1.00 36.25 85 ARG A O 1
ATOM 645 N N . ILE A 1 86 ? -11.926 -18.923 38.258 1.00 42.94 86 ILE A N 1
ATOM 646 C CA . ILE A 1 86 ? -12.006 -20.122 37.388 1.00 42.94 86 ILE A CA 1
ATOM 647 C C . ILE A 1 86 ? -10.662 -20.499 36.725 1.00 42.94 86 ILE A C 1
ATOM 649 O O . ILE A 1 86 ? -10.519 -21.608 36.225 1.00 42.94 86 ILE A O 1
ATOM 653 N N . ASN A 1 87 ? -9.608 -19.685 36.837 1.00 34.69 87 ASN A N 1
ATOM 654 C CA . ASN A 1 87 ? -8.288 -20.018 36.266 1.00 34.69 87 ASN A CA 1
ATOM 655 C C . ASN A 1 87 ? -7.344 -20.814 37.194 1.00 34.69 87 ASN A C 1
ATOM 657 O O . ASN A 1 87 ? -6.132 -20.696 37.059 1.00 34.69 87 ASN A O 1
ATOM 661 N N . PHE A 1 88 ? -7.859 -21.642 38.111 1.00 35.97 88 PHE A N 1
ATOM 662 C CA . PHE A 1 88 ? -7.001 -22.542 38.910 1.00 35.97 88 PHE A CA 1
ATOM 663 C C . PHE A 1 88 ? -7.338 -24.037 38.807 1.00 35.97 88 PHE A C 1
ATOM 665 O O . PHE A 1 88 ? -6.642 -24.848 39.405 1.00 35.97 88 PHE A O 1
ATOM 672 N N . LEU A 1 89 ? -8.366 -24.433 38.045 1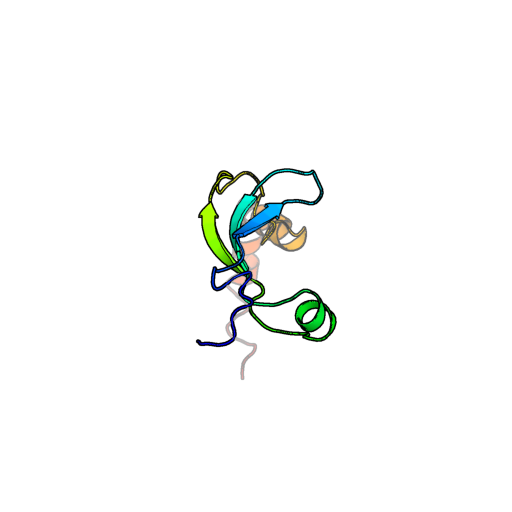.00 38.94 89 LEU A N 1
ATOM 673 C CA . LEU A 1 89 ? -8.840 -25.829 38.023 1.00 38.94 89 LEU A CA 1
ATOM 674 C C . LEU A 1 89 ? -8.946 -26.473 36.631 1.00 38.94 89 LEU A C 1
ATOM 676 O O . LEU A 1 89 ? -9.472 -27.572 36.528 1.00 38.94 89 LEU A O 1
ATOM 680 N N . ALA A 1 90 ? -8.419 -25.850 35.572 1.00 40.69 90 ALA A N 1
ATOM 681 C CA . ALA A 1 90 ? -8.502 -26.392 34.208 1.00 40.69 90 ALA A CA 1
ATOM 682 C C . ALA A 1 90 ? -7.140 -26.722 33.558 1.00 40.69 90 ALA A C 1
ATOM 684 O O . ALA A 1 90 ? -7.034 -26.670 32.340 1.00 40.69 90 ALA A O 1
ATOM 685 N N . PHE A 1 91 ? -6.108 -27.039 34.350 1.00 31.03 91 PHE A N 1
ATOM 686 C CA . PHE A 1 91 ? -4.839 -27.624 33.870 1.00 31.03 91 PHE A CA 1
ATOM 687 C C . PHE A 1 91 ? -4.197 -28.524 34.943 1.00 31.03 91 PHE A C 1
ATOM 689 O O . PHE A 1 91 ? -3.051 -28.333 35.352 1.00 31.03 91 PHE A O 1
ATOM 696 N N . LYS A 1 92 ? -4.957 -29.512 35.415 1.00 38.47 92 LYS A N 1
ATOM 697 C CA . LYS A 1 92 ? -4.387 -30.770 35.893 1.00 38.47 92 LYS A CA 1
ATOM 698 C C . LYS A 1 92 ? -4.972 -31.893 35.054 1.00 38.47 92 LYS A C 1
ATOM 700 O O . LYS A 1 92 ? -6.170 -31.767 34.714 1.00 38.47 92 LYS A O 1
#

Sequence (92 aa):
MSDYPKYDGQALPIVITTTKGEAVALGIALMTTATMATCDHGIAAKIKRVVMERDTYSRKWGFGPVASKKKLMIKEGILGKLCNRINFLAFK

Radius of gyration: 23.52 Å; chains: 1; bounding box: 40×43×60 Å

InterPro domains:
  IPR002478 PUA domain [PF01472] (14-51)
  IPR004802 tRNA pseudouridine synthase B family [PTHR23127] (14-82)
  IPR015947 PUA-like superfamily [SSF88697] (14-57)
  IPR036974 PUA domain superfamily [G3DSA:2.30.130.10] (9-88)

Foldseek 3Di:
DPQADDDVNHFDKDFDADPVGHTFFIWTARDDPVCVVVDPDDDGTDTDGGDDDPPPDPDCPQVDPVSVVVVVCVVVVNCVVPPVPPVPPPPD

Secondary structure (DSSP, 8-state):
---S-EETTEE-EEEEE-TTS-EEEEEEE-S-HHHHHH-SSS--EEEEEE-S-TTSS---TT-SHHHHHHHHHHHTTHHHHHHTTTTTSS--

pLDDT: mean 76.32, std 16.72, range [31.03, 93.56]

Organism: NCBI:txid433720